Protein AF-A0A7T1T6S4-F1 (afdb_monomer_lite)

pLDDT: mean 73.96, std 21.83, range [38.44, 98.25]

Sequence (175 aa):
MRKTKGTVVALSTVAALLATGGAAAAVAGSDASPVSADSSQTQAQTAKDRHDKAKKRHGKAKKRLAKHAPKADGAKALCKHAPKIDKRIDRVQNRLDGGLRTRGSIDRLEKRIENAKKAGHGVIADFLNDRLDDRRELKVRLKDREEGLKKVRAWCATQDDGKSEKNSSGESSDS

Structure (mmCIF, N/CA/C/O backbone):
data_AF-A0A7T1T6S4-F1
#
_entry.id   AF-A0A7T1T6S4-F1
#
loop_
_atom_site.group_PDB
_atom_site.id
_atom_site.type_symbol
_atom_site.label_atom_id
_atom_site.label_alt_id
_atom_site.label_comp_id
_atom_site.label_asym_id
_atom_site.label_entity_id
_atom_site.label_seq_id
_atom_site.pdbx_PDB_ins_code
_atom_site.Cartn_x
_atom_site.Cartn_y
_atom_site.Cartn_z
_atom_site.occupancy
_atom_site.B_iso_or_equiv
_atom_site.auth_seq_id
_atom_site.auth_comp_id
_atom_site.auth_asym_id
_atom_site.auth_atom_id
_atom_site.pdbx_PDB_model_num
ATOM 1 N N . MET A 1 1 ? 32.110 6.032 27.468 1.00 46.56 1 MET A N 1
ATOM 2 C CA . MET A 1 1 ? 32.088 4.552 27.492 1.00 46.56 1 MET A CA 1
ATOM 3 C C . MET A 1 1 ? 31.235 4.076 28.662 1.00 46.56 1 MET A C 1
ATOM 5 O O . MET A 1 1 ? 31.681 4.164 29.797 1.00 46.56 1 MET A O 1
ATOM 9 N N . ARG A 1 2 ? 29.995 3.634 28.424 1.00 44.62 2 ARG A N 1
ATOM 10 C CA . ARG A 1 2 ? 29.156 2.991 29.449 1.00 44.62 2 ARG A CA 1
ATOM 11 C C . ARG A 1 2 ? 28.520 1.751 28.823 1.00 44.62 2 ARG A C 1
ATOM 13 O O . ARG A 1 2 ? 27.770 1.860 27.862 1.00 44.62 2 ARG A O 1
ATOM 20 N N . LYS A 1 3 ? 28.946 0.588 29.320 1.00 48.69 3 LYS A N 1
ATOM 21 C CA . LYS A 1 3 ? 28.511 -0.761 28.941 1.00 48.69 3 LYS A CA 1
ATOM 22 C C . LYS A 1 3 ? 27.167 -1.047 29.606 1.00 48.69 3 LYS A C 1
ATOM 24 O O . LYS A 1 3 ? 27.096 -1.022 30.831 1.00 48.69 3 LYS A O 1
ATOM 29 N N . THR A 1 4 ? 26.146 -1.381 28.827 1.00 55.41 4 THR A N 1
ATOM 30 C CA . THR A 1 4 ? 24.911 -1.989 29.333 1.00 55.41 4 THR A CA 1
ATOM 31 C C . THR A 1 4 ? 24.861 -3.447 28.885 1.00 55.41 4 THR A C 1
ATOM 33 O O . THR A 1 4 ? 25.032 -3.772 27.713 1.00 55.41 4 THR A O 1
ATOM 36 N N . LYS A 1 5 ? 24.738 -4.334 29.876 1.00 53.84 5 LYS A N 1
ATOM 37 C CA . LYS A 1 5 ? 24.682 -5.791 29.743 1.00 53.84 5 LYS A CA 1
ATOM 38 C C . LYS A 1 5 ? 23.232 -6.180 29.439 1.00 53.84 5 LYS A C 1
ATOM 40 O O . LYS A 1 5 ? 22.345 -5.789 30.190 1.00 53.84 5 LYS A O 1
ATOM 45 N N . GLY A 1 6 ? 23.005 -6.912 28.350 1.00 47.28 6 GLY A N 1
ATOM 46 C CA . GLY A 1 6 ? 21.697 -7.460 27.995 1.00 47.28 6 GLY A CA 1
ATOM 47 C C . GLY A 1 6 ? 21.468 -8.808 28.675 1.00 47.28 6 GLY A C 1
ATOM 48 O O . GLY A 1 6 ? 22.250 -9.737 28.489 1.00 47.28 6 GLY A O 1
ATOM 49 N N . THR A 1 7 ? 20.412 -8.897 29.474 1.00 57.69 7 THR A N 1
ATOM 50 C CA . THR A 1 7 ? 19.898 -10.127 30.084 1.00 57.69 7 THR A CA 1
ATOM 51 C C . THR A 1 7 ? 18.980 -10.844 29.096 1.00 57.69 7 THR A C 1
ATOM 53 O O . THR A 1 7 ? 18.059 -10.250 28.540 1.00 57.69 7 THR A O 1
ATOM 56 N N . VAL A 1 8 ? 19.247 -12.130 28.874 1.00 45.22 8 VAL A N 1
ATOM 57 C CA . VAL A 1 8 ? 18.473 -13.029 28.011 1.00 45.22 8 VAL A CA 1
ATOM 58 C C . VAL A 1 8 ? 17.297 -13.578 28.820 1.00 45.22 8 VAL A C 1
ATOM 60 O O . VAL A 1 8 ? 17.510 -14.168 29.876 1.00 45.22 8 VAL A O 1
ATOM 63 N N . VAL A 1 9 ? 16.066 -13.390 28.341 1.00 53.94 9 VAL A N 1
ATOM 64 C CA . VAL A 1 9 ? 14.869 -14.027 28.913 1.00 53.94 9 VAL A CA 1
ATOM 65 C C . VAL A 1 9 ? 14.557 -15.277 28.095 1.00 53.94 9 VAL A C 1
ATOM 67 O O . VAL A 1 9 ? 14.321 -15.202 26.891 1.00 53.94 9 VAL A O 1
ATOM 70 N N . ALA A 1 10 ? 14.594 -16.428 28.763 1.00 44.22 10 ALA A N 1
ATOM 71 C CA . ALA A 1 10 ? 14.231 -17.725 28.214 1.00 44.22 10 ALA A CA 1
ATOM 72 C C . ALA A 1 10 ? 12.713 -17.804 27.978 1.00 44.22 10 ALA A C 1
ATOM 74 O O . ALA A 1 10 ? 11.931 -17.598 28.905 1.00 44.22 10 ALA A O 1
ATOM 75 N N . LEU A 1 11 ? 12.295 -18.124 26.749 1.00 43.97 11 LEU A N 1
ATOM 76 C CA . LEU A 1 11 ? 10.917 -18.521 26.460 1.00 43.97 11 LEU A CA 1
ATOM 77 C C . LEU A 1 11 ? 10.766 -20.022 26.721 1.00 43.97 11 LEU A C 1
ATOM 79 O O . LEU A 1 11 ? 11.262 -20.852 25.961 1.00 43.97 11 LEU A O 1
ATOM 83 N N . SER A 1 12 ? 10.058 -20.357 27.795 1.00 46.03 12 SER A N 1
ATOM 84 C CA . SER A 1 12 ? 9.573 -21.707 28.061 1.00 46.03 12 SER A CA 1
ATOM 85 C C . SER A 1 12 ? 8.415 -22.044 27.120 1.00 46.03 12 SER A C 1
ATOM 87 O O . SER A 1 12 ? 7.391 -21.365 27.084 1.00 46.03 12 SER A O 1
ATOM 89 N N . THR A 1 13 ? 8.591 -23.118 26.359 1.00 50.78 13 THR A N 1
ATOM 90 C CA . THR A 1 13 ? 7.570 -23.787 25.553 1.00 50.78 13 THR A CA 1
ATOM 91 C C . THR A 1 13 ? 6.540 -24.473 26.448 1.00 50.78 13 THR A C 1
ATOM 93 O O . THR A 1 13 ? 6.909 -25.330 27.250 1.00 50.78 13 THR A O 1
ATOM 96 N N . VAL A 1 14 ? 5.253 -24.172 26.261 1.00 51.25 14 VAL A N 1
ATOM 97 C CA . VAL A 1 14 ? 4.152 -24.983 26.798 1.00 51.25 14 VAL A CA 1
ATOM 98 C C . VAL A 1 14 ? 3.405 -25.607 25.627 1.00 51.25 14 VAL A C 1
ATOM 100 O O . VAL A 1 14 ? 2.691 -24.934 24.886 1.00 51.25 14 VAL A O 1
ATOM 103 N N . ALA A 1 15 ? 3.614 -26.910 25.457 1.00 49.09 15 ALA A N 1
ATOM 104 C CA . ALA A 1 15 ? 2.765 -27.777 24.662 1.00 49.09 15 ALA A CA 1
ATOM 105 C C . ALA A 1 15 ? 1.542 -28.168 25.501 1.00 49.09 15 ALA A C 1
ATOM 107 O O . ALA A 1 15 ? 1.692 -28.628 26.631 1.00 49.09 15 ALA A O 1
ATOM 108 N N . ALA A 1 16 ? 0.344 -28.032 24.938 1.00 50.53 16 ALA A N 1
ATOM 109 C CA . ALA A 1 16 ? -0.858 -28.658 25.473 1.00 50.53 16 ALA A CA 1
ATOM 110 C C . ALA A 1 16 ? -1.683 -29.236 24.316 1.00 50.53 16 ALA A C 1
ATOM 112 O O . ALA A 1 16 ? -2.360 -28.520 23.580 1.00 50.53 16 ALA A O 1
ATOM 113 N N . LEU A 1 17 ? -1.568 -30.557 24.162 1.00 44.62 17 LEU A N 1
ATOM 114 C CA . LEU A 1 17 ? -2.525 -31.416 23.475 1.00 44.62 17 LEU A CA 1
ATOM 115 C C . LEU A 1 17 ? -3.841 -31.400 24.265 1.00 44.62 17 LEU A C 1
ATOM 117 O O . LEU A 1 17 ? -3.838 -31.756 25.441 1.00 44.62 17 LEU A O 1
ATOM 121 N N . LEU A 1 18 ? -4.961 -31.107 23.608 1.00 48.22 18 LEU A N 1
ATOM 122 C CA . LEU A 1 18 ? -6.282 -31.528 24.071 1.00 48.22 18 LEU A CA 1
ATOM 123 C C . LEU A 1 18 ? -7.027 -32.172 22.904 1.00 48.22 18 LEU A C 1
ATOM 125 O O . LEU A 1 18 ? -7.578 -31.509 22.028 1.00 48.22 18 LEU A O 1
ATOM 129 N N . ALA A 1 19 ? -6.987 -33.501 22.913 1.00 49.50 19 ALA A N 1
ATOM 130 C CA . ALA A 1 19 ? -7.955 -34.353 22.259 1.00 49.50 19 ALA A CA 1
ATOM 131 C C . ALA A 1 19 ? -9.150 -34.508 23.206 1.00 49.50 19 ALA A C 1
ATOM 133 O O . ALA A 1 19 ? -9.000 -35.051 24.297 1.00 49.50 19 ALA A O 1
ATOM 134 N N . THR A 1 20 ? -10.333 -34.078 22.782 1.00 49.84 20 THR A N 1
ATOM 135 C CA . THR A 1 20 ? -11.598 -34.521 23.370 1.00 49.84 20 THR A CA 1
ATOM 136 C C . THR A 1 20 ? -12.592 -34.771 22.246 1.00 49.84 20 THR A C 1
ATOM 138 O O . THR A 1 20 ? -13.115 -33.860 21.608 1.00 49.84 20 THR A O 1
ATOM 141 N N . GLY A 1 21 ? -12.804 -36.059 21.979 1.00 43.88 21 GLY A N 1
ATOM 142 C CA . GLY A 1 21 ? -13.970 -36.538 21.258 1.00 43.88 21 GLY A CA 1
ATOM 143 C C . GLY A 1 21 ? -15.229 -36.292 22.087 1.00 43.88 21 GLY A C 1
ATOM 144 O O . GLY A 1 21 ? -15.217 -36.431 23.308 1.00 43.88 21 GLY A O 1
ATOM 145 N N . GLY A 1 22 ? -16.308 -35.917 21.409 1.00 40.62 22 GLY A N 1
ATOM 146 C CA . GLY A 1 22 ? -17.627 -35.713 21.995 1.00 40.62 22 GLY A CA 1
ATOM 147 C C . GLY A 1 22 ? -18.670 -36.398 21.128 1.00 40.62 22 GLY A C 1
ATOM 148 O O . GLY A 1 22 ? -18.894 -36.000 19.988 1.00 40.62 22 GLY A O 1
ATOM 149 N N . ALA A 1 23 ? -19.243 -37.462 21.682 1.00 44.00 23 ALA A N 1
ATOM 150 C CA . ALA A 1 23 ? -20.283 -38.301 21.114 1.00 44.00 23 ALA A CA 1
ATOM 151 C C . ALA A 1 23 ? -21.589 -37.528 20.862 1.00 44.00 23 ALA A C 1
ATOM 153 O O . ALA A 1 23 ? -22.018 -36.738 21.701 1.00 44.00 23 ALA A O 1
ATOM 154 N N . ALA A 1 24 ? -22.258 -37.819 19.745 1.00 42.69 24 ALA A N 1
ATOM 155 C CA . ALA A 1 24 ? -23.659 -37.472 19.536 1.00 42.69 24 ALA A CA 1
ATOM 156 C C . ALA A 1 24 ? -24.480 -38.764 19.459 1.00 42.69 24 ALA A C 1
ATOM 158 O O . ALA A 1 24 ? -24.177 -39.668 18.680 1.00 42.69 24 ALA A O 1
ATOM 159 N N . ALA A 1 25 ? -25.474 -38.831 20.341 1.00 44.69 25 ALA A N 1
ATOM 160 C CA . ALA A 1 25 ? -26.347 -39.959 20.599 1.00 44.69 25 ALA A CA 1
ATOM 161 C C . ALA A 1 25 ? -27.259 -40.289 19.409 1.00 44.69 25 ALA A C 1
ATOM 163 O O . ALA A 1 25 ? -27.829 -39.406 18.769 1.00 44.69 25 ALA A O 1
ATOM 164 N N . ALA A 1 26 ? -27.418 -41.589 19.173 1.00 38.44 26 ALA A N 1
ATOM 165 C CA . ALA A 1 26 ? -28.424 -42.163 18.299 1.00 38.44 26 ALA A CA 1
ATOM 166 C C . ALA A 1 26 ? -29.776 -42.217 19.028 1.00 38.44 26 ALA A C 1
ATOM 168 O O . ALA A 1 26 ? -29.854 -42.709 20.154 1.00 38.44 26 ALA A O 1
ATOM 169 N N . VAL A 1 27 ? -30.838 -41.756 18.367 1.00 52.34 27 VAL A N 1
ATOM 170 C CA . VAL A 1 27 ? -32.221 -42.100 18.716 1.00 52.34 27 VAL A CA 1
ATOM 171 C C . VAL A 1 27 ? -32.700 -43.180 17.754 1.00 52.34 27 VAL A C 1
ATOM 173 O O . VAL A 1 27 ? -32.603 -43.039 16.535 1.00 52.34 27 VAL A O 1
ATOM 176 N N . ALA A 1 28 ? -33.145 -44.287 18.341 1.00 42.31 28 ALA A N 1
ATOM 177 C CA . ALA A 1 28 ? -33.646 -45.468 17.665 1.00 42.31 28 ALA A CA 1
ATOM 178 C C . ALA A 1 28 ? -35.062 -45.227 17.122 1.00 42.31 28 ALA A C 1
ATOM 180 O O . ALA A 1 28 ? -35.943 -44.770 17.847 1.00 42.31 28 ALA A O 1
ATOM 181 N N . GLY A 1 29 ? -35.269 -45.587 15.858 1.00 42.09 29 GLY A N 1
ATOM 182 C CA . GLY A 1 29 ? -36.571 -45.794 15.235 1.00 42.09 29 GLY A CA 1
ATOM 183 C C . GLY A 1 29 ? -36.449 -47.013 14.330 1.00 42.09 29 GLY A C 1
ATOM 184 O O . GLY A 1 29 ? -35.735 -46.968 13.330 1.00 42.09 29 GLY A O 1
ATOM 185 N N . SER A 1 30 ? -37.055 -48.117 14.756 1.00 49.38 30 SER A N 1
ATOM 186 C CA . SER A 1 30 ? -37.026 -49.417 14.091 1.00 49.38 30 SER A CA 1
ATOM 187 C C . SER A 1 30 ? -38.193 -49.526 13.117 1.00 49.38 30 SER A C 1
ATOM 189 O O . SER A 1 30 ? -39.329 -49.564 13.569 1.00 49.38 30 SER A O 1
ATOM 191 N N . ASP A 1 31 ? -37.906 -49.663 11.824 1.00 45.12 31 ASP A N 1
ATOM 192 C CA . ASP A 1 31 ? -38.797 -50.301 10.852 1.00 45.12 31 ASP A CA 1
ATOM 193 C C . ASP A 1 31 ? -37.951 -51.035 9.803 1.00 45.12 31 ASP A C 1
ATOM 195 O O . ASP A 1 31 ? -36.879 -50.587 9.395 1.00 45.12 31 ASP A O 1
ATOM 199 N N . ALA A 1 32 ? -38.394 -52.241 9.467 1.00 46.44 32 ALA A N 1
ATOM 200 C CA . ALA A 1 32 ? -37.588 -53.315 8.910 1.00 46.44 32 ALA A CA 1
ATOM 201 C C . ALA A 1 32 ? -37.563 -53.393 7.371 1.00 46.44 32 ALA A C 1
ATOM 203 O O . ALA A 1 32 ? -38.505 -52.985 6.693 1.00 46.44 32 ALA A O 1
ATOM 204 N N . SER A 1 33 ? -36.561 -54.150 6.891 1.00 50.75 33 SER A N 1
ATOM 205 C CA . SER A 1 33 ? -36.505 -54.936 5.632 1.00 50.75 33 SER A CA 1
ATOM 206 C C . SER A 1 33 ? -35.682 -54.317 4.465 1.00 50.75 33 SER A C 1
ATOM 208 O O . SER A 1 33 ? -35.321 -53.146 4.514 1.00 50.75 33 SER A O 1
ATOM 210 N N . PRO A 1 34 ? -35.207 -55.111 3.476 1.00 56.12 34 PRO A N 1
ATOM 211 C CA . PRO A 1 34 ? -33.820 -55.596 3.459 1.00 56.12 34 PRO A CA 1
ATOM 212 C C . PRO A 1 34 ? -33.104 -55.328 2.120 1.00 56.12 34 PRO A C 1
ATOM 214 O O . PRO A 1 34 ? -33.648 -55.651 1.078 1.00 56.12 34 PRO A O 1
ATOM 217 N N . VAL A 1 35 ? -31.855 -54.853 2.101 1.00 48.91 35 VAL A N 1
ATOM 218 C CA . VAL A 1 35 ? -30.968 -55.003 0.919 1.00 48.91 35 VAL A CA 1
ATOM 219 C C . VAL A 1 35 ? -29.504 -54.764 1.301 1.00 48.91 35 VAL A C 1
ATOM 221 O O . VAL A 1 35 ? -28.940 -53.692 1.102 1.00 48.91 35 VAL A O 1
ATOM 224 N N . SER A 1 36 ? -28.858 -55.800 1.829 1.00 52.88 36 SER A N 1
ATOM 225 C CA . SER A 1 36 ? -27.396 -55.899 1.848 1.00 52.88 36 SER A CA 1
ATOM 226 C C . SER A 1 36 ? -26.961 -56.724 0.641 1.00 52.88 36 SER A C 1
ATOM 228 O O . SER A 1 36 ? -26.964 -57.946 0.723 1.00 52.88 36 SER A O 1
ATOM 230 N N . ALA A 1 37 ? -26.626 -56.065 -0.474 1.00 48.34 37 ALA A N 1
ATOM 231 C CA . ALA A 1 37 ? -25.799 -56.646 -1.548 1.00 48.34 37 ALA A CA 1
ATOM 232 C C . ALA A 1 37 ? -25.284 -55.632 -2.596 1.00 48.34 37 ALA A C 1
ATOM 234 O O . ALA A 1 37 ? -24.374 -55.983 -3.337 1.00 48.34 37 ALA A O 1
ATOM 235 N N . ASP A 1 38 ? -25.789 -54.389 -2.662 1.00 46.00 38 ASP A N 1
ATOM 236 C CA . ASP A 1 38 ? -25.462 -53.471 -3.783 1.00 46.00 38 ASP A CA 1
ATOM 237 C C . ASP A 1 38 ? -24.658 -52.205 -3.389 1.00 46.00 38 ASP A C 1
ATOM 239 O O . ASP A 1 38 ? -24.316 -51.348 -4.205 1.00 46.00 38 ASP A O 1
ATOM 243 N N . SER A 1 39 ? -24.289 -52.049 -2.113 1.00 51.00 39 SER A N 1
ATOM 244 C CA . SER A 1 39 ? -23.568 -50.845 -1.656 1.00 51.00 39 SER A CA 1
ATOM 245 C C . SER A 1 39 ? -22.067 -50.851 -1.978 1.00 51.00 39 SER A C 1
ATOM 247 O O . SER A 1 39 ? -21.456 -49.784 -2.075 1.00 51.00 39 SER A O 1
ATOM 249 N N . SER A 1 40 ? -21.457 -52.020 -2.193 1.00 51.22 40 SER A N 1
ATOM 250 C CA . SER A 1 40 ? -20.014 -52.130 -2.460 1.00 51.22 40 SER A CA 1
ATOM 251 C C . SER A 1 40 ? -19.643 -51.818 -3.915 1.00 51.22 40 SER A C 1
ATOM 253 O O . SER A 1 40 ? -18.575 -51.256 -4.162 1.00 51.22 40 SER A O 1
ATOM 255 N N . GLN A 1 41 ? -20.524 -52.100 -4.884 1.00 50.72 41 GLN A N 1
ATOM 256 C CA . GLN A 1 41 ? -20.290 -51.733 -6.289 1.00 50.72 41 GLN A CA 1
ATOM 257 C C . GLN A 1 41 ? -20.505 -50.230 -6.529 1.00 50.72 41 GLN A C 1
ATOM 259 O O . GLN A 1 41 ? -19.687 -49.590 -7.196 1.00 50.72 41 GLN A O 1
ATOM 264 N N . THR A 1 42 ? -21.511 -49.633 -5.885 1.00 51.66 42 THR A N 1
ATOM 265 C CA . THR A 1 42 ? -21.825 -48.199 -6.010 1.00 51.66 42 THR A CA 1
ATOM 266 C C . THR A 1 42 ? -20.731 -47.294 -5.402 1.00 51.66 42 THR A C 1
ATOM 268 O O . THR A 1 42 ? -20.393 -46.239 -5.951 1.00 51.66 42 THR A O 1
ATOM 271 N N . GLN A 1 43 ? -20.076 -47.712 -4.310 1.00 53.41 43 GLN A N 1
ATOM 272 C CA . GLN A 1 43 ? -18.937 -46.971 -3.737 1.00 53.41 43 GLN A CA 1
ATOM 273 C C . GLN A 1 43 ? -17.656 -47.069 -4.590 1.00 53.41 43 GLN A C 1
ATOM 275 O O . GLN A 1 43 ? -16.928 -46.083 -4.722 1.00 53.41 43 GLN A O 1
ATOM 280 N N . ALA A 1 44 ? -17.395 -48.211 -5.234 1.00 53.69 44 ALA A N 1
ATOM 281 C CA . ALA A 1 44 ? -16.233 -48.377 -6.111 1.00 53.69 44 ALA A CA 1
ATOM 282 C C . ALA A 1 44 ? -16.367 -47.595 -7.435 1.00 53.69 44 ALA A C 1
ATOM 284 O O . ALA A 1 44 ? -15.378 -47.060 -7.949 1.00 53.69 44 ALA A O 1
ATOM 285 N N . GLN A 1 45 ? -17.586 -47.484 -7.972 1.00 55.91 45 GLN A N 1
ATOM 286 C CA . GLN A 1 45 ? -17.872 -46.710 -9.186 1.00 55.91 45 GLN A CA 1
ATOM 287 C C . GLN A 1 45 ? -17.758 -45.195 -8.938 1.00 55.91 45 GLN A C 1
ATOM 289 O O . GLN A 1 45 ? -17.063 -44.500 -9.681 1.00 55.91 45 GLN A O 1
ATOM 294 N N . THR A 1 46 ? -18.292 -44.687 -7.820 1.00 60.41 46 THR A N 1
ATOM 295 C CA . THR A 1 46 ? -18.175 -43.256 -7.469 1.00 60.41 46 THR A CA 1
ATOM 296 C C . THR A 1 46 ? -16.734 -42.808 -7.183 1.00 60.41 46 THR A C 1
ATOM 298 O O . THR A 1 46 ? -16.396 -41.642 -7.409 1.00 60.41 46 THR A O 1
ATOM 301 N N . ALA A 1 47 ? -15.857 -43.710 -6.729 1.00 61.53 47 ALA A N 1
ATOM 302 C CA . ALA A 1 47 ? -14.434 -43.425 -6.540 1.00 61.53 47 ALA A CA 1
ATOM 303 C C . ALA A 1 47 ? -13.677 -43.275 -7.876 1.00 61.53 47 ALA A C 1
ATOM 305 O O . ALA A 1 47 ? -12.885 -42.337 -8.024 1.00 61.53 47 ALA A O 1
ATOM 306 N N . LYS A 1 48 ? -13.959 -44.134 -8.869 1.00 65.06 48 LYS A N 1
ATOM 307 C CA . LYS A 1 48 ? -13.381 -44.026 -10.223 1.00 65.06 48 LYS A CA 1
ATOM 308 C C . LYS A 1 48 ? -13.843 -42.753 -10.938 1.00 65.06 48 LYS A C 1
ATOM 310 O O . LYS A 1 48 ? -13.000 -41.987 -11.404 1.00 65.06 48 LYS A O 1
ATOM 315 N N . ASP A 1 49 ? -15.135 -42.431 -10.880 1.00 68.38 49 ASP A N 1
ATOM 316 C CA . ASP A 1 49 ? -15.676 -41.202 -11.483 1.00 68.38 49 ASP A CA 1
ATOM 317 C C . ASP A 1 49 ? -15.082 -39.920 -10.875 1.00 68.38 49 ASP A C 1
ATOM 319 O O . ASP A 1 49 ? -14.803 -38.937 -11.575 1.00 68.38 49 ASP A O 1
ATOM 323 N N . ARG A 1 50 ? -14.837 -39.910 -9.556 1.00 69.44 50 ARG A N 1
ATOM 324 C CA . ARG A 1 50 ? -14.168 -38.788 -8.873 1.00 69.44 50 ARG A CA 1
ATOM 325 C C . ARG A 1 50 ? -12.712 -38.643 -9.315 1.00 69.44 50 ARG A C 1
ATOM 327 O O . ARG A 1 50 ? -12.264 -37.513 -9.533 1.00 69.44 50 ARG A O 1
ATOM 334 N N . HIS A 1 51 ? -11.997 -39.754 -9.486 1.00 70.94 51 HIS A N 1
ATOM 335 C CA . HIS A 1 51 ? -10.611 -39.759 -9.948 1.00 70.94 51 HIS A CA 1
ATOM 336 C C . HIS A 1 51 ? -10.490 -39.265 -11.401 1.00 70.94 51 HIS A C 1
ATOM 338 O O . HIS A 1 51 ? -9.672 -38.387 -11.695 1.00 70.94 51 HIS A O 1
ATOM 344 N N . ASP A 1 52 ? -11.367 -39.717 -12.298 1.00 70.44 52 ASP A N 1
ATOM 345 C CA . ASP A 1 52 ? -11.359 -39.289 -13.701 1.00 70.44 52 ASP A CA 1
ATOM 346 C C . ASP A 1 52 ? -11.765 -37.817 -13.867 1.00 70.44 52 ASP A C 1
ATOM 348 O O . ASP A 1 52 ? -11.140 -37.059 -14.625 1.00 70.44 52 ASP A O 1
ATOM 352 N N . LYS A 1 53 ? -12.735 -37.340 -13.074 1.00 72.31 53 LYS A N 1
ATOM 353 C CA . LYS A 1 53 ? -13.097 -35.915 -13.025 1.00 72.31 53 LYS A CA 1
ATOM 354 C C . LYS A 1 53 ? -11.951 -35.058 -12.482 1.00 72.31 53 LYS A C 1
ATOM 356 O O . LYS A 1 53 ? -11.704 -33.975 -13.022 1.00 72.31 53 LYS A O 1
ATOM 361 N N . ALA A 1 54 ? -11.224 -35.519 -11.462 1.00 71.81 54 ALA A N 1
ATOM 362 C CA . ALA A 1 54 ? -10.036 -34.832 -10.955 1.00 71.81 54 ALA A CA 1
ATOM 363 C C . ALA A 1 54 ? -8.940 -34.757 -12.031 1.00 71.81 54 ALA A C 1
ATOM 365 O O . ALA A 1 54 ? -8.455 -33.662 -12.331 1.00 71.81 54 ALA A O 1
ATOM 366 N N . LYS A 1 55 ? -8.632 -35.869 -12.712 1.00 75.19 55 LYS A N 1
ATOM 367 C CA . LYS A 1 55 ? -7.636 -35.924 -13.797 1.00 75.19 55 LYS A CA 1
ATOM 368 C C . LYS A 1 55 ? -7.982 -34.965 -14.944 1.00 75.19 55 LYS A C 1
ATOM 370 O O . LYS A 1 55 ? -7.116 -34.223 -15.416 1.00 75.19 55 LYS A O 1
ATOM 375 N N . LYS A 1 56 ? -9.264 -34.866 -15.322 1.00 75.31 56 LYS A N 1
ATOM 376 C CA . LYS A 1 56 ? -9.751 -33.901 -16.329 1.00 75.31 56 LYS A CA 1
ATOM 377 C C . LYS A 1 56 ? -9.614 -32.444 -15.867 1.00 75.31 56 LYS A C 1
ATOM 379 O O . LYS A 1 56 ? -9.245 -31.578 -16.666 1.00 75.31 56 LYS A O 1
ATOM 384 N N . ARG A 1 57 ? -9.863 -32.148 -14.584 1.00 74.69 57 ARG A N 1
ATOM 385 C CA . ARG A 1 57 ? -9.666 -30.802 -14.005 1.00 74.69 57 ARG A CA 1
ATOM 386 C C . ARG A 1 57 ? -8.187 -30.417 -13.955 1.00 74.69 57 ARG A C 1
ATOM 388 O O . ARG A 1 57 ? -7.867 -29.289 -14.330 1.00 74.69 57 ARG A O 1
ATOM 395 N N . HIS A 1 58 ? -7.299 -31.342 -13.595 1.00 70.31 58 HIS A N 1
ATOM 396 C CA . HIS A 1 58 ? -5.850 -31.123 -13.615 1.00 70.31 58 HIS A CA 1
ATOM 397 C C . HIS A 1 58 ? -5.318 -30.926 -15.040 1.00 70.31 58 HIS A C 1
ATOM 399 O O . HIS A 1 58 ? -4.577 -29.975 -15.281 1.00 70.31 58 HIS A O 1
ATOM 405 N N . GLY A 1 59 ? -5.767 -31.725 -16.014 1.00 71.62 59 GLY A N 1
ATOM 406 C CA . GLY A 1 59 ? -5.421 -31.535 -17.428 1.00 71.62 59 GLY A CA 1
ATOM 407 C C . GLY A 1 59 ? -5.897 -30.184 -17.980 1.00 71.62 59 GLY A C 1
ATOM 408 O O . GLY A 1 59 ? -5.139 -29.470 -18.640 1.00 71.62 59 GLY A O 1
ATOM 409 N N . LYS A 1 60 ? -7.125 -29.766 -17.637 1.00 75.19 60 LYS A N 1
ATOM 410 C CA . LYS A 1 60 ? -7.659 -28.444 -18.007 1.00 75.19 60 LYS A CA 1
ATOM 411 C C . LYS A 1 60 ? -6.888 -27.307 -17.332 1.00 75.19 60 LYS A C 1
ATOM 413 O O . LYS A 1 60 ? -6.611 -26.304 -17.986 1.00 75.19 60 LYS A O 1
ATOM 418 N N . ALA A 1 61 ? -6.521 -27.445 -16.059 1.00 69.75 61 ALA A N 1
ATOM 419 C CA . ALA A 1 61 ? -5.715 -26.458 -15.342 1.00 69.75 61 ALA A CA 1
ATOM 420 C C . ALA A 1 61 ? -4.312 -26.325 -15.953 1.00 69.75 61 ALA A C 1
ATOM 422 O O . ALA A 1 61 ? -3.891 -25.211 -16.259 1.00 69.75 61 ALA A O 1
ATOM 423 N N . LYS A 1 62 ? -3.641 -27.447 -16.246 1.00 71.50 62 LYS A N 1
ATOM 424 C CA . LYS A 1 62 ? -2.323 -27.475 -16.899 1.00 71.50 62 LYS A CA 1
ATOM 425 C C . LYS A 1 62 ? -2.364 -26.833 -18.292 1.00 71.50 62 LYS A C 1
ATOM 427 O O . LYS A 1 62 ? -1.501 -26.025 -18.620 1.00 71.50 62 LYS A O 1
ATOM 432 N N . LYS A 1 63 ? -3.424 -27.082 -19.074 1.00 72.38 63 LYS A N 1
ATOM 433 C CA . LYS A 1 63 ? -3.649 -26.431 -20.381 1.00 72.38 63 LYS A CA 1
ATOM 434 C C . LYS A 1 63 ? -3.893 -24.919 -20.264 1.00 72.38 63 LYS A C 1
ATOM 436 O O . LYS A 1 63 ? -3.440 -24.161 -21.117 1.00 72.38 63 LYS A O 1
ATOM 441 N N . ARG A 1 64 ? -4.586 -24.456 -19.215 1.00 69.56 64 ARG A N 1
ATOM 442 C CA . ARG A 1 64 ? -4.765 -23.015 -18.944 1.00 69.56 64 ARG A CA 1
ATOM 443 C C . ARG A 1 64 ? -3.451 -22.352 -18.531 1.00 69.56 64 ARG A C 1
ATOM 445 O O . ARG A 1 64 ? -3.156 -21.278 -19.037 1.00 69.56 64 ARG A O 1
ATOM 452 N N . LEU A 1 65 ? -2.653 -23.004 -17.686 1.00 64.88 65 LEU A N 1
ATOM 453 C CA . LEU A 1 65 ? -1.324 -22.531 -17.284 1.00 64.88 65 LEU A CA 1
ATOM 454 C C . LEU A 1 65 ? -0.380 -22.400 -18.488 1.00 64.88 65 LEU A C 1
ATOM 456 O O . LEU A 1 65 ? 0.206 -21.342 -18.678 1.00 64.88 65 LEU A O 1
ATOM 460 N N . ALA A 1 66 ? -0.322 -23.406 -19.366 1.00 67.19 66 ALA A N 1
ATOM 461 C CA . ALA A 1 66 ? 0.496 -23.352 -20.582 1.00 67.19 66 ALA A CA 1
ATOM 462 C C . ALA A 1 66 ? 0.047 -22.252 -21.567 1.00 67.1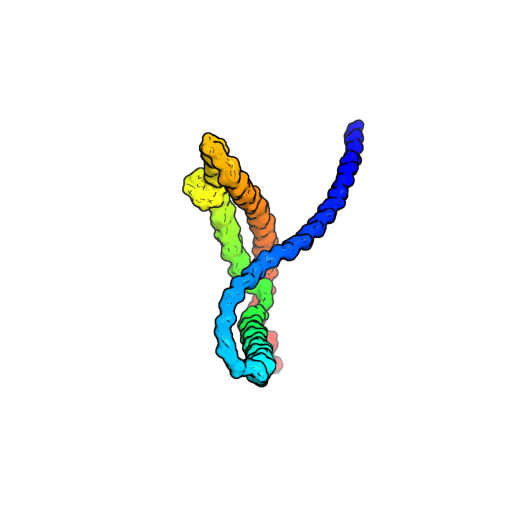9 66 ALA A C 1
ATOM 464 O O . ALA A 1 66 ? 0.875 -21.629 -22.224 1.00 67.19 66 ALA A O 1
ATOM 465 N N . LYS A 1 67 ? -1.259 -21.949 -21.640 1.00 67.75 67 LYS A N 1
ATOM 466 C CA . LYS A 1 67 ? -1.790 -20.853 -22.475 1.00 67.75 67 LYS A CA 1
ATOM 467 C C . LYS A 1 67 ? -1.410 -19.456 -21.952 1.00 67.75 67 LYS A C 1
ATOM 469 O O . LYS A 1 67 ? -1.387 -18.511 -22.739 1.00 67.75 67 LYS A O 1
ATOM 474 N N . HIS A 1 68 ? -1.127 -19.329 -20.654 1.00 66.12 68 HIS A N 1
ATOM 475 C CA . HIS A 1 68 ? -0.751 -18.076 -19.989 1.00 66.12 68 HIS A CA 1
ATOM 476 C C . HIS A 1 68 ? 0.734 -18.002 -19.613 1.00 66.12 68 HIS A C 1
ATOM 478 O O . HIS A 1 68 ? 1.128 -17.065 -18.919 1.00 66.12 68 HIS A O 1
ATOM 484 N N . ALA A 1 69 ? 1.553 -18.955 -20.062 1.00 64.81 69 ALA A N 1
ATOM 485 C CA . ALA A 1 69 ? 2.995 -18.855 -19.908 1.00 64.81 69 ALA A CA 1
ATOM 486 C C . A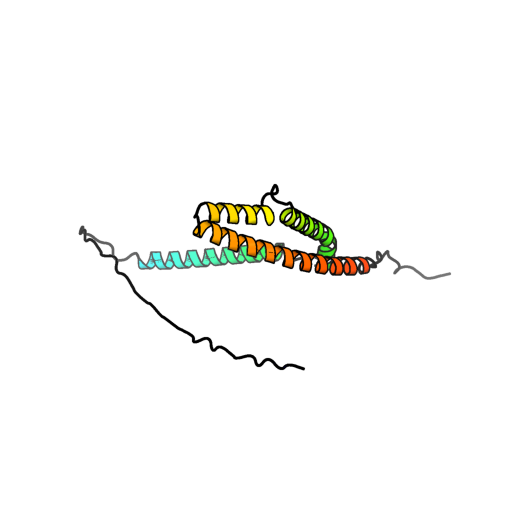LA A 1 69 ? 3.491 -17.555 -20.579 1.00 64.81 69 ALA A C 1
ATOM 488 O O . ALA A 1 69 ? 2.997 -17.206 -21.660 1.00 64.81 69 ALA A O 1
ATOM 489 N N . PRO A 1 70 ? 4.406 -16.803 -19.942 1.00 64.62 70 PRO A N 1
ATOM 490 C CA . PRO A 1 70 ? 4.928 -15.567 -20.508 1.00 64.62 70 PRO A CA 1
ATOM 491 C C . PRO A 1 70 ? 5.611 -15.874 -21.844 1.00 64.62 70 PRO A C 1
ATOM 493 O O . PRO A 1 70 ? 6.540 -16.670 -21.908 1.00 64.62 70 PRO A O 1
ATOM 496 N N . LYS A 1 71 ? 5.101 -15.275 -22.924 1.00 65.00 71 LYS A N 1
ATOM 497 C CA . LYS A 1 71 ? 5.558 -15.525 -24.303 1.00 65.00 71 LYS A CA 1
ATOM 498 C C . LYS A 1 71 ? 6.727 -14.632 -24.742 1.00 65.00 71 LYS A C 1
ATOM 500 O O . LYS A 1 71 ? 7.131 -14.707 -25.893 1.00 65.00 71 LYS A O 1
ATOM 505 N N . ALA A 1 72 ? 7.205 -13.749 -23.869 1.00 60.66 72 ALA A N 1
ATOM 506 C CA . ALA A 1 72 ? 8.229 -12.749 -24.159 1.00 60.66 72 ALA A CA 1
ATOM 507 C C . ALA A 1 72 ? 9.076 -12.477 -22.910 1.00 60.66 72 ALA A C 1
ATOM 509 O O . ALA A 1 72 ? 8.626 -12.776 -21.798 1.00 60.66 72 ALA A O 1
ATOM 510 N N . ASP A 1 73 ? 10.247 -11.862 -23.104 1.00 71.50 73 ASP A N 1
ATOM 511 C CA . ASP A 1 73 ? 11.151 -11.452 -22.029 1.00 71.50 73 ASP A CA 1
ATOM 512 C C . ASP A 1 73 ? 10.382 -10.666 -20.971 1.00 71.50 73 ASP A C 1
ATOM 514 O O . ASP A 1 73 ? 9.870 -9.565 -21.215 1.00 71.50 73 ASP A O 1
ATOM 518 N N . GLY A 1 74 ? 10.272 -11.251 -19.775 1.00 79.06 74 GLY A N 1
ATOM 519 C CA . GLY A 1 74 ? 9.511 -10.672 -18.667 1.00 79.06 74 GLY A CA 1
ATOM 520 C C . GLY A 1 74 ? 9.946 -9.240 -18.343 1.00 79.06 74 GLY A C 1
ATOM 521 O O . GLY A 1 74 ? 9.125 -8.436 -17.905 1.00 79.06 74 GLY A O 1
ATOM 522 N N . ALA A 1 75 ? 11.198 -8.896 -18.656 1.00 83.81 75 ALA A N 1
ATOM 523 C CA . ALA A 1 75 ? 11.767 -7.561 -18.548 1.00 83.81 75 ALA A CA 1
ATOM 524 C C . ALA A 1 75 ? 11.062 -6.508 -19.423 1.00 83.81 75 ALA A C 1
ATOM 526 O O . ALA A 1 75 ? 10.687 -5.452 -18.920 1.00 83.81 75 ALA A O 1
ATOM 527 N N . LYS A 1 76 ? 10.790 -6.790 -20.705 1.00 83.94 76 LYS A N 1
ATOM 528 C CA . LYS A 1 76 ? 10.117 -5.833 -21.606 1.00 83.94 76 LYS A CA 1
ATOM 529 C C . LYS A 1 76 ? 8.684 -5.550 -21.153 1.00 83.94 76 LYS A C 1
ATOM 531 O O . LYS A 1 76 ? 8.215 -4.409 -21.177 1.00 83.94 76 LYS A O 1
ATOM 536 N N . ALA A 1 77 ? 7.989 -6.588 -20.686 1.00 87.12 77 ALA A N 1
ATOM 537 C CA . ALA A 1 77 ? 6.668 -6.440 -20.082 1.00 87.12 77 ALA A CA 1
ATOM 538 C C . ALA A 1 77 ? 6.732 -5.623 -18.780 1.00 87.12 77 ALA A C 1
ATOM 540 O O . ALA A 1 77 ? 5.883 -4.757 -18.557 1.00 87.12 77 ALA A O 1
ATOM 541 N N . LEU A 1 78 ? 7.751 -5.855 -17.948 1.00 86.75 78 LEU A N 1
ATOM 542 C CA . LEU A 1 78 ? 7.986 -5.098 -16.721 1.00 86.75 78 LEU A CA 1
ATOM 543 C C . LEU A 1 78 ? 8.203 -3.608 -17.019 1.00 86.75 78 LEU A C 1
ATOM 545 O O . LEU A 1 78 ? 7.516 -2.783 -16.423 1.00 86.75 78 LEU A O 1
ATOM 549 N N . CYS A 1 79 ? 9.061 -3.262 -17.983 1.00 90.06 79 CYS A N 1
ATOM 550 C CA . CYS A 1 79 ? 9.331 -1.874 -18.369 1.00 90.06 79 CYS A CA 1
ATOM 551 C C . CYS A 1 79 ? 8.080 -1.156 -18.878 1.00 90.06 79 CYS A C 1
ATOM 553 O O . CYS A 1 79 ? 7.767 -0.051 -18.435 1.00 90.06 79 CYS A O 1
ATOM 555 N N . LYS A 1 80 ? 7.269 -1.831 -19.703 1.00 89.62 80 LYS A N 1
ATOM 556 C CA . LYS A 1 80 ? 5.970 -1.305 -20.150 1.00 89.62 80 LYS A CA 1
ATOM 557 C C . LYS A 1 80 ? 4.997 -1.059 -18.989 1.00 89.62 80 LYS A C 1
ATOM 559 O O . LYS A 1 80 ? 4.155 -0.161 -19.052 1.00 89.62 80 LYS A O 1
ATOM 564 N N . HIS A 1 81 ? 5.060 -1.873 -17.936 1.00 91.19 81 HIS A N 1
ATOM 565 C CA . HIS A 1 81 ? 4.136 -1.801 -16.805 1.00 91.19 81 HIS A CA 1
ATOM 566 C C . HIS A 1 81 ? 4.619 -0.931 -15.643 1.00 91.19 81 HIS A C 1
ATOM 568 O O . HIS A 1 81 ? 3.768 -0.421 -14.910 1.00 91.19 81 HIS A O 1
ATOM 574 N N . ALA A 1 82 ? 5.924 -0.703 -15.497 1.00 90.88 82 ALA A N 1
ATOM 575 C CA . ALA A 1 82 ? 6.529 0.093 -14.432 1.00 90.88 82 ALA A CA 1
ATOM 576 C C . ALA A 1 82 ? 5.811 1.436 -14.169 1.00 90.88 82 ALA A C 1
ATOM 578 O O . ALA A 1 82 ? 5.369 1.637 -13.034 1.00 90.88 82 ALA A O 1
ATOM 579 N N . PRO A 1 83 ? 5.544 2.307 -15.169 1.00 91.38 83 PRO A N 1
ATOM 580 C CA . PRO A 1 83 ? 4.857 3.581 -14.918 1.00 91.38 83 PRO A CA 1
ATOM 581 C C . PRO A 1 83 ? 3.408 3.410 -14.436 1.00 91.38 83 PRO A C 1
ATOM 583 O O . PRO A 1 83 ? 2.861 4.264 -13.739 1.00 91.38 83 PRO A O 1
ATOM 586 N N . LYS A 1 84 ? 2.746 2.300 -14.783 1.00 94.56 84 LYS A N 1
ATOM 587 C CA . LYS A 1 84 ? 1.383 2.002 -14.317 1.00 94.56 84 LYS A CA 1
ATOM 588 C C . LYS A 1 84 ? 1.373 1.505 -12.873 1.00 94.56 84 LYS A C 1
ATOM 590 O O . LYS A 1 84 ? 0.381 1.721 -12.173 1.00 94.56 84 LYS A O 1
ATOM 595 N N . ILE A 1 85 ? 2.426 0.807 -12.449 1.00 93.94 85 ILE A N 1
ATOM 596 C CA . ILE A 1 85 ? 2.588 0.362 -11.062 1.00 93.94 85 ILE A CA 1
ATOM 597 C C . ILE A 1 8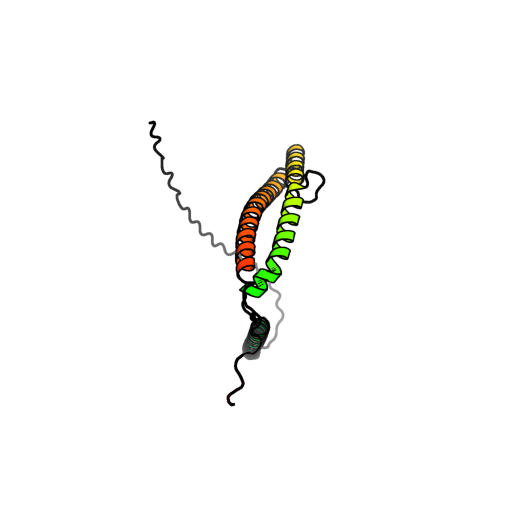5 ? 2.902 1.574 -10.180 1.00 93.94 85 ILE A C 1
ATOM 599 O O . ILE A 1 85 ? 2.251 1.722 -9.152 1.00 93.94 85 ILE A O 1
ATOM 603 N N . ASP A 1 86 ? 3.776 2.473 -10.631 1.00 92.56 86 ASP A N 1
ATOM 604 C CA . ASP A 1 86 ? 4.123 3.724 -9.940 1.00 92.56 86 ASP A CA 1
ATOM 605 C C . ASP A 1 86 ? 2.867 4.551 -9.616 1.00 92.56 86 ASP A C 1
ATOM 607 O O . ASP A 1 86 ? 2.477 4.683 -8.460 1.00 92.56 86 ASP A O 1
ATOM 611 N N . LYS A 1 87 ? 2.061 4.874 -10.639 1.00 95.69 87 LYS A N 1
ATOM 612 C CA . LYS A 1 87 ? 0.762 5.561 -10.474 1.00 95.69 87 LYS A CA 1
ATOM 613 C C . LYS A 1 87 ? -0.236 4.830 -9.566 1.00 95.69 87 LYS A C 1
ATOM 615 O O . LYS A 1 87 ? -1.237 5.404 -9.127 1.00 95.69 87 LYS A O 1
ATOM 620 N N . ARG A 1 88 ? -0.097 3.514 -9.373 1.00 96.56 88 ARG A N 1
ATOM 621 C CA . ARG A 1 88 ? -0.932 2.767 -8.417 1.00 96.56 88 ARG A CA 1
ATOM 622 C C . ARG A 1 88 ? -0.415 2.946 -6.999 1.00 96.56 88 ARG A C 1
ATOM 624 O O . ARG A 1 88 ? -1.253 3.100 -6.118 1.00 96.56 88 ARG A O 1
ATOM 631 N N . ILE A 1 89 ? 0.899 2.930 -6.800 1.00 96.31 89 ILE A N 1
ATOM 632 C CA . ILE A 1 89 ? 1.528 3.172 -5.501 1.00 96.31 89 ILE A CA 1
ATOM 633 C C . ILE A 1 89 ? 1.187 4.583 -5.022 1.00 96.31 89 ILE A C 1
ATOM 635 O O . ILE A 1 89 ? 0.586 4.696 -3.954 1.00 96.31 89 ILE A O 1
ATOM 639 N N . ASP A 1 90 ? 1.386 5.604 -5.859 1.00 95.56 90 ASP A N 1
ATOM 640 C CA . ASP A 1 90 ? 1.096 7.004 -5.512 1.00 95.56 90 ASP A CA 1
ATOM 641 C C . ASP A 1 90 ? -0.357 7.188 -5.068 1.00 95.56 90 ASP A C 1
ATOM 643 O O . ASP A 1 90 ? -0.658 7.785 -4.039 1.00 95.56 90 ASP A O 1
ATOM 647 N N . ARG A 1 91 ? -1.308 6.606 -5.810 1.00 96.38 91 ARG A N 1
ATOM 648 C CA . ARG A 1 91 ? -2.735 6.690 -5.459 1.00 96.38 91 ARG A CA 1
ATOM 649 C C . ARG A 1 91 ? -3.060 6.026 -4.128 1.00 96.38 91 ARG A C 1
ATOM 651 O O . ARG A 1 91 ? -3.999 6.455 -3.458 1.00 96.38 91 ARG A O 1
ATOM 658 N N . VAL A 1 92 ? -2.358 4.952 -3.772 1.00 96.19 92 VAL A N 1
ATOM 659 C CA . VAL A 1 92 ? -2.572 4.284 -2.486 1.00 96.19 92 VAL A CA 1
ATOM 660 C C . VAL A 1 92 ? -1.930 5.095 -1.366 1.00 96.19 92 VAL A C 1
ATOM 662 O O . VAL A 1 92 ? -2.604 5.318 -0.365 1.00 96.19 92 VAL A O 1
ATOM 665 N N . GLN A 1 93 ? -0.706 5.595 -1.548 1.00 95.81 93 GLN A N 1
ATOM 666 C CA . GLN A 1 93 ? -0.051 6.492 -0.590 1.00 95.81 93 GLN A CA 1
ATOM 667 C C . GLN A 1 93 ? -0.909 7.742 -0.333 1.00 95.81 93 GLN A C 1
ATOM 669 O O . GLN A 1 93 ? -1.302 7.984 0.805 1.00 95.81 93 GLN A O 1
ATOM 674 N N . ASN A 1 94 ? -1.355 8.432 -1.387 1.00 95.75 94 ASN A N 1
ATOM 675 C CA . ASN A 1 94 ? -2.230 9.607 -1.285 1.00 95.75 94 ASN A CA 1
ATOM 676 C C . ASN A 1 94 ? -3.554 9.307 -0.570 1.00 95.75 94 ASN A C 1
ATOM 678 O O . ASN A 1 94 ? -4.109 10.164 0.110 1.00 95.75 94 ASN A O 1
ATOM 682 N N . ARG A 1 95 ? -4.093 8.088 -0.705 1.00 96.44 95 ARG A N 1
ATOM 683 C CA . ARG A 1 95 ? -5.298 7.686 0.033 1.00 96.44 95 ARG A CA 1
ATOM 684 C C . ARG A 1 95 ? -5.010 7.465 1.514 1.00 96.44 95 ARG A C 1
ATOM 686 O O . ARG A 1 95 ? -5.840 7.845 2.339 1.00 96.44 95 ARG A O 1
ATOM 693 N N . LEU A 1 96 ? -3.889 6.821 1.838 1.00 96.69 96 LEU A N 1
ATOM 694 C CA . LEU A 1 96 ? -3.468 6.611 3.224 1.00 96.69 96 LEU A CA 1
ATOM 695 C C . LEU A 1 96 ? -3.231 7.954 3.929 1.00 96.69 96 LEU A C 1
ATOM 697 O O . LEU A 1 96 ? -3.633 8.092 5.084 1.00 96.69 96 LEU A O 1
ATOM 701 N N . ASP A 1 97 ? -2.721 8.940 3.190 1.00 96.06 97 ASP A N 1
ATOM 702 C CA . ASP A 1 97 ? -2.376 10.282 3.677 1.00 96.06 97 ASP A CA 1
ATOM 703 C C . ASP A 1 97 ? -3.496 11.319 3.483 1.00 96.06 97 ASP A C 1
ATOM 705 O O . ASP A 1 97 ? -3.346 12.485 3.828 1.00 96.06 97 ASP A O 1
ATOM 709 N N . GLY A 1 98 ? -4.660 10.912 2.968 1.00 94.06 98 GLY A N 1
ATOM 710 C CA . GLY A 1 98 ? -5.753 11.823 2.607 1.00 94.06 98 GLY A CA 1
ATOM 711 C C . GLY A 1 98 ? -6.509 12.467 3.782 1.00 94.06 98 GLY A C 1
ATOM 712 O O . GLY A 1 98 ? -7.601 13.003 3.574 1.00 94.06 98 GLY A O 1
ATOM 713 N N . GLY A 1 99 ? -6.002 12.373 5.012 1.00 95.12 99 GLY A N 1
ATOM 714 C CA . GLY A 1 99 ? -6.577 13.013 6.197 1.00 95.12 99 GLY A CA 1
ATOM 715 C C . GLY A 1 99 ? -7.948 12.486 6.637 1.00 95.12 99 GLY A C 1
ATOM 716 O O . GLY A 1 99 ? -8.482 11.511 6.104 1.00 95.12 99 GLY A O 1
ATOM 717 N N . LEU A 1 100 ? -8.577 13.155 7.607 1.00 95.69 100 LEU A N 1
ATOM 718 C CA . LEU A 1 100 ? -9.820 12.708 8.267 1.00 95.69 100 LEU A CA 1
ATOM 719 C C . LEU A 1 100 ? -11.027 12.496 7.333 1.00 95.69 100 LEU A C 1
ATOM 721 O O . LEU A 1 100 ? -11.907 11.681 7.624 1.00 95.69 100 LEU A O 1
ATOM 725 N N . ARG A 1 101 ? -11.092 13.218 6.208 1.00 93.12 101 ARG A N 1
ATOM 726 C CA . ARG A 1 101 ? -12.221 13.145 5.260 1.00 93.12 101 ARG A CA 1
ATOM 727 C C . ARG A 1 101 ? -12.095 11.984 4.274 1.00 93.12 101 ARG A C 1
ATOM 729 O O . ARG A 1 101 ? -13.093 11.571 3.682 1.00 93.12 101 ARG A O 1
ATOM 736 N N . THR A 1 102 ? -10.900 11.420 4.121 1.00 95.12 102 THR A N 1
ATOM 737 C CA . THR A 1 102 ? -10.648 10.367 3.139 1.00 95.12 102 THR A CA 1
ATOM 738 C C . THR A 1 102 ? -10.975 8.993 3.703 1.00 95.12 102 THR A C 1
ATOM 740 O O . THR A 1 102 ? -10.537 8.584 4.780 1.00 95.12 102 THR A O 1
ATOM 743 N N . ARG A 1 103 ? -11.772 8.222 2.959 1.00 92.19 103 ARG A N 1
ATOM 744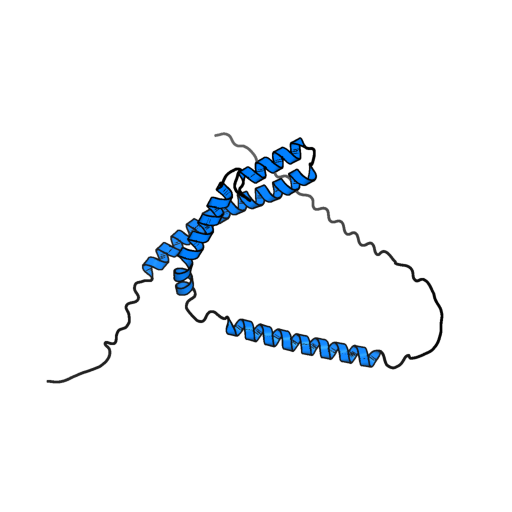 C CA . ARG A 1 103 ? -12.096 6.847 3.350 1.00 92.19 103 ARG A CA 1
ATOM 745 C C . ARG A 1 103 ? -10.842 5.987 3.283 1.00 92.19 103 ARG A C 1
ATOM 747 O O . ARG A 1 103 ? -10.294 5.734 2.214 1.00 92.19 103 ARG A O 1
ATOM 754 N N . GLY A 1 104 ? -10.458 5.467 4.443 1.00 89.81 104 GLY A N 1
ATOM 755 C CA . GLY A 1 104 ? -9.283 4.622 4.557 1.00 89.81 104 GLY A CA 1
ATOM 756 C C . GLY A 1 104 ? -7.976 5.403 4.522 1.00 89.81 104 GLY A C 1
ATOM 757 O O . GLY A 1 104 ? -6.985 4.840 4.075 1.00 89.81 104 GLY A O 1
ATOM 758 N N . SER A 1 105 ? -7.967 6.648 4.981 1.00 97.19 105 SER A N 1
ATOM 759 C CA . SER A 1 105 ? -6.750 7.252 5.511 1.00 97.19 105 SER A CA 1
ATOM 760 C C . SER A 1 105 ? -6.415 6.681 6.891 1.00 97.19 105 SER A C 1
ATOM 762 O O . SER A 1 105 ? -7.256 6.033 7.532 1.00 97.19 105 SER A O 1
ATOM 764 N N . ILE A 1 106 ? -5.180 6.918 7.322 1.00 97.44 106 ILE A N 1
ATOM 765 C CA . ILE A 1 106 ? -4.688 6.593 8.664 1.00 97.44 106 ILE A CA 1
ATOM 766 C C . ILE A 1 106 ? -5.406 7.475 9.693 1.00 97.44 106 ILE A C 1
ATOM 768 O O . ILE A 1 106 ? -6.087 6.943 10.566 1.00 97.44 106 ILE A O 1
ATOM 772 N N . ASP A 1 107 ? -5.416 8.792 9.491 1.00 97.75 107 ASP A N 1
ATOM 773 C CA . ASP A 1 107 ? -6.021 9.763 10.413 1.00 97.75 107 ASP A CA 1
ATOM 774 C C . ASP A 1 107 ? -7.501 9.472 10.691 1.00 97.75 107 ASP A C 1
ATOM 776 O O . ASP A 1 107 ? -7.979 9.523 11.825 1.0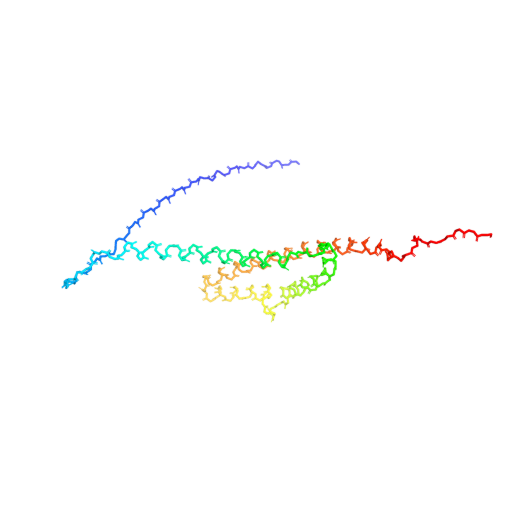0 97.75 107 ASP A O 1
ATOM 780 N N . ARG A 1 108 ? -8.277 9.127 9.651 1.00 97.38 108 ARG A N 1
ATOM 781 C CA . ARG A 1 108 ? -9.697 8.790 9.836 1.00 97.38 108 ARG A CA 1
ATOM 782 C C . ARG A 1 108 ? -9.861 7.527 10.675 1.00 97.38 108 ARG A C 1
ATOM 784 O O . ARG A 1 108 ? -10.869 7.383 11.367 1.00 97.38 108 ARG A O 1
ATOM 791 N N . LEU A 1 109 ? -8.939 6.574 10.561 1.00 97.44 109 LEU A N 1
ATOM 792 C CA . LEU A 1 109 ? -8.984 5.346 11.341 1.00 97.44 109 LEU A CA 1
ATOM 793 C C . LEU A 1 109 ? -8.602 5.608 12.801 1.00 97.44 109 LEU A C 1
ATOM 795 O O . LEU A 1 109 ? -9.332 5.156 13.678 1.00 97.44 109 LEU A O 1
ATOM 799 N N . GLU A 1 110 ? -7.574 6.422 13.044 1.00 97.38 110 GLU A N 1
ATOM 800 C CA . GLU A 1 110 ? -7.197 6.909 14.379 1.00 97.38 110 GLU A CA 1
ATOM 801 C C . GLU A 1 110 ? -8.378 7.598 15.064 1.00 97.38 110 GLU A C 1
ATOM 803 O O . GLU A 1 110 ? -8.757 7.234 16.178 1.00 97.38 110 GLU A O 1
ATOM 808 N N . LYS A 1 111 ? -9.083 8.483 14.349 1.00 97.75 111 LYS A N 1
ATOM 809 C CA . LYS A 1 111 ? -10.261 9.145 14.916 1.00 97.75 111 LYS A CA 1
ATOM 810 C C . LYS A 1 111 ? -11.388 8.176 15.278 1.00 97.75 111 LYS A C 1
ATOM 812 O O . LYS A 1 111 ? -12.105 8.378 16.257 1.00 97.75 111 LYS A O 1
ATOM 817 N N . ARG A 1 112 ? -11.570 7.108 14.497 1.00 97.19 112 ARG A N 1
ATOM 818 C CA . ARG A 1 112 ? -12.570 6.070 14.795 1.00 97.19 112 ARG A CA 1
ATOM 819 C C . ARG A 1 112 ? -12.184 5.242 16.017 1.00 97.19 112 ARG A C 1
ATOM 821 O O . ARG A 1 112 ? -13.081 4.876 16.768 1.00 97.19 112 ARG A O 1
ATOM 828 N N . ILE A 1 113 ? -10.894 4.983 16.218 1.00 97.69 113 ILE A N 1
ATOM 829 C CA . ILE A 1 113 ? -10.379 4.320 17.422 1.00 97.69 113 ILE A CA 1
ATOM 830 C C . ILE A 1 113 ? -10.651 5.193 18.646 1.00 97.69 113 ILE A C 1
ATOM 832 O O . ILE A 1 113 ? -11.209 4.705 19.623 1.00 97.69 113 ILE A O 1
ATOM 836 N N . GLU A 1 114 ? -10.330 6.488 18.584 1.00 97.88 114 GLU A N 1
ATOM 837 C CA . GLU A 1 114 ? -10.629 7.424 19.675 1.00 97.88 114 GLU A CA 1
ATOM 838 C C . GLU A 1 114 ? -12.116 7.431 20.029 1.00 97.88 114 GLU A C 1
ATOM 840 O O . GLU A 1 114 ? -12.477 7.350 21.200 1.00 97.88 114 GLU A O 1
ATOM 845 N N . ASN A 1 115 ? -12.985 7.503 19.019 1.00 97.75 115 ASN A N 1
ATOM 846 C CA . ASN A 1 115 ? -14.428 7.512 19.233 1.00 97.75 115 ASN A CA 1
ATOM 847 C C . ASN A 1 115 ? -14.920 6.187 19.841 1.00 97.75 115 ASN A C 1
ATOM 849 O O . ASN A 1 115 ? -15.754 6.214 20.740 1.00 97.75 115 ASN A O 1
ATOM 853 N N . ALA A 1 116 ? -14.387 5.042 19.401 1.00 97.75 116 ALA A N 1
ATOM 854 C CA . ALA A 1 116 ? -14.724 3.735 19.968 1.00 97.75 116 ALA A CA 1
ATOM 855 C C . ALA A 1 116 ? -14.273 3.612 21.432 1.00 97.75 116 ALA A C 1
ATOM 857 O O . ALA A 1 116 ? -15.048 3.154 22.269 1.00 97.75 116 ALA A O 1
ATOM 858 N N . LYS A 1 117 ? -13.064 4.092 21.759 1.00 97.81 117 LYS A N 1
ATOM 859 C CA . LYS A 1 117 ? -12.553 4.143 23.139 1.00 97.81 117 LYS A CA 1
ATOM 860 C C . LYS A 1 117 ? -13.424 5.030 24.027 1.00 97.81 117 LYS A C 1
ATOM 862 O O . LYS A 1 117 ? -13.800 4.612 25.115 1.00 97.81 117 LYS A O 1
ATOM 867 N N . LYS A 1 118 ? -13.806 6.217 23.544 1.00 97.94 118 LYS A N 1
ATOM 868 C CA . LYS A 1 118 ? -14.704 7.140 24.264 1.00 97.94 118 LYS A CA 1
ATOM 869 C C . LYS A 1 118 ? -16.097 6.558 24.498 1.00 97.94 118 LYS A C 1
ATOM 871 O O . LYS A 1 118 ? -16.702 6.847 25.520 1.00 97.94 118 LYS A O 1
ATOM 876 N N . ALA A 1 119 ? -16.586 5.737 23.573 1.00 97.75 119 ALA A N 1
ATOM 877 C CA . ALA A 1 119 ? -17.862 5.038 23.699 1.00 97.75 119 ALA A CA 1
ATOM 878 C C . ALA A 1 119 ? -17.782 3.744 24.539 1.00 97.75 119 ALA A C 1
ATOM 880 O O . ALA A 1 119 ? -18.788 3.059 24.687 1.00 97.75 119 ALA A O 1
ATOM 881 N N . GLY A 1 120 ? -16.605 3.372 25.059 1.00 97.69 120 GLY A N 1
ATOM 882 C CA . GLY A 1 120 ? -16.420 2.136 25.829 1.00 97.69 120 GLY A CA 1
ATOM 883 C C . GLY A 1 120 ? -16.428 0.853 24.987 1.00 97.69 120 GLY A C 1
ATOM 884 O O . GLY A 1 120 ? -16.496 -0.247 25.528 1.00 97.69 120 GLY A O 1
ATOM 885 N N . HIS A 1 121 ? -16.333 0.951 23.659 1.00 98.06 121 HIS A N 1
ATOM 886 C CA . HIS A 1 121 ? -16.307 -0.204 22.762 1.00 98.06 121 HIS A CA 1
ATOM 887 C C . HIS A 1 121 ? -14.881 -0.747 22.578 1.00 98.06 121 HIS A C 1
ATOM 889 O O . HIS A 1 121 ? -14.303 -0.626 21.496 1.00 98.06 121 HIS A O 1
ATOM 895 N N . GLY A 1 122 ? -14.321 -1.360 23.629 1.00 97.00 122 GLY A N 1
ATOM 896 C CA . GLY A 1 122 ? -12.944 -1.884 23.648 1.00 97.00 122 GLY A CA 1
ATOM 897 C C . GLY A 1 122 ? -12.630 -2.831 22.485 1.00 97.00 122 GLY A C 1
ATOM 898 O O . GLY A 1 122 ? -11.753 -2.537 21.684 1.00 97.00 122 GLY A O 1
ATOM 899 N N . VAL A 1 123 ? -13.445 -3.874 22.291 1.00 97.56 123 VAL A N 1
ATOM 900 C CA . VAL A 1 123 ? -13.258 -4.865 21.207 1.00 97.56 123 VAL A CA 1
ATOM 901 C C . VAL A 1 123 ? -13.235 -4.215 19.816 1.00 97.56 123 VAL A C 1
ATOM 903 O O . VAL A 1 123 ? -12.471 -4.613 18.939 1.00 97.56 123 VAL A O 1
ATOM 906 N N . ILE A 1 124 ? -14.061 -3.185 19.600 1.00 97.25 124 ILE A N 1
ATOM 907 C CA . ILE A 1 124 ? -14.077 -2.448 18.330 1.00 97.25 124 ILE A CA 1
ATOM 908 C C . ILE A 1 124 ? -12.809 -1.604 18.197 1.00 97.25 124 ILE A C 1
ATOM 910 O O . ILE A 1 124 ? -12.241 -1.531 17.109 1.00 97.25 124 ILE A O 1
ATOM 914 N N . ALA A 1 125 ? -12.369 -0.953 19.275 1.00 98.06 125 ALA A N 1
ATOM 915 C CA . ALA A 1 125 ? -11.133 -0.183 19.272 1.00 98.06 125 ALA A CA 1
ATOM 916 C C . ALA A 1 125 ? -9.917 -1.070 18.967 1.00 98.06 125 ALA A C 1
ATOM 918 O O . ALA A 1 125 ? -9.088 -0.661 18.158 1.00 98.06 125 ALA A O 1
ATOM 919 N N . ASP A 1 126 ? -9.857 -2.276 19.531 1.00 98.25 126 ASP A N 1
ATOM 920 C CA . ASP A 1 126 ? -8.777 -3.241 19.302 1.00 98.25 126 ASP A CA 1
ATOM 921 C C . ASP A 1 126 ? -8.755 -3.715 17.847 1.00 98.25 126 ASP A C 1
ATOM 923 O O . ASP A 1 126 ? -7.753 -3.543 17.158 1.00 98.25 126 ASP A O 1
ATOM 927 N N . PHE A 1 127 ? -9.901 -4.145 17.309 1.00 97.94 127 PHE A N 1
ATOM 928 C CA . PHE A 1 127 ? -10.008 -4.502 15.890 1.00 97.94 127 PHE A CA 1
ATOM 929 C C . PHE A 1 127 ? -9.607 -3.350 14.948 1.00 97.94 127 PHE A C 1
ATOM 931 O O . PHE A 1 127 ? -9.047 -3.555 13.867 1.00 97.94 127 PHE A O 1
ATOM 938 N N . LEU A 1 128 ? -9.932 -2.105 15.314 1.00 97.75 128 LEU A N 1
ATOM 939 C CA . LEU A 1 128 ? -9.533 -0.942 14.527 1.00 97.75 128 LEU A CA 1
ATOM 940 C C . LEU A 1 128 ? -8.040 -0.613 14.676 1.00 97.75 128 LEU A C 1
ATOM 942 O O . LEU A 1 128 ? -7.481 -0.109 13.700 1.00 97.75 128 LEU A O 1
ATOM 946 N N . ASN A 1 129 ? -7.416 -0.896 15.828 1.00 97.94 129 ASN A N 1
ATOM 947 C CA . ASN A 1 129 ? -5.969 -0.767 16.036 1.00 97.94 129 ASN A CA 1
ATOM 948 C C . ASN A 1 129 ? -5.197 -1.743 15.146 1.00 97.94 129 ASN A C 1
ATOM 950 O O . ASN A 1 129 ? -4.325 -1.290 14.414 1.00 97.94 129 ASN A O 1
ATOM 954 N N . ASP A 1 130 ? -5.576 -3.023 15.093 1.00 98.00 130 ASP A N 1
ATOM 955 C CA . ASP A 1 130 ? -4.909 -4.002 14.213 1.00 98.00 130 ASP A CA 1
ATOM 956 C C . ASP A 1 130 ? -4.915 -3.517 12.756 1.00 98.00 130 ASP A C 1
ATOM 958 O O . ASP A 1 130 ? -3.912 -3.493 12.043 1.00 98.00 130 ASP A O 1
ATOM 962 N N . ARG A 1 131 ? -6.067 -2.996 12.323 1.00 97.19 131 ARG A N 1
ATOM 963 C CA . ARG A 1 131 ? -6.227 -2.428 10.984 1.00 97.19 131 ARG A CA 1
ATOM 964 C C . ARG A 1 131 ? -5.427 -1.137 10.772 1.00 97.19 131 ARG A C 1
ATOM 966 O O . ARG A 1 131 ? -5.162 -0.767 9.622 1.00 97.19 131 ARG A O 1
ATOM 973 N N . LEU A 1 132 ? -5.135 -0.388 11.832 1.00 97.69 132 LEU A N 1
ATOM 974 C CA . LEU A 1 132 ? -4.276 0.793 11.784 1.00 97.69 132 LEU A CA 1
ATOM 975 C C . LEU A 1 132 ? -2.821 0.374 11.588 1.00 97.69 132 LEU A C 1
ATOM 977 O O . LEU A 1 132 ? -2.145 0.954 10.735 1.00 97.69 132 LEU A O 1
ATOM 981 N N . ASP A 1 133 ? -2.388 -0.664 12.290 1.00 97.88 133 ASP A N 1
ATOM 982 C CA . ASP A 1 133 ? -1.042 -1.214 12.174 1.00 97.88 133 ASP A CA 1
ATOM 983 C C . ASP A 1 133 ? -0.800 -1.806 10.781 1.00 97.88 133 ASP A C 1
ATOM 985 O O . ASP A 1 133 ? 0.159 -1.406 10.116 1.00 97.88 133 ASP A O 1
ATOM 989 N N . ASP A 1 134 ? -1.749 -2.581 10.242 1.00 97.06 134 ASP A N 1
ATOM 990 C CA . ASP A 1 134 ? -1.714 -3.072 8.854 1.00 97.06 134 ASP A CA 1
ATOM 991 C C . ASP A 1 134 ? -1.497 -1.942 7.834 1.00 97.06 134 ASP A C 1
ATOM 993 O O . ASP A 1 134 ? -0.786 -2.080 6.832 1.00 97.06 134 ASP A O 1
ATOM 997 N N . ARG A 1 135 ? -2.152 -0.794 8.055 1.00 96.75 135 ARG A N 1
ATOM 998 C CA . ARG A 1 135 ? -2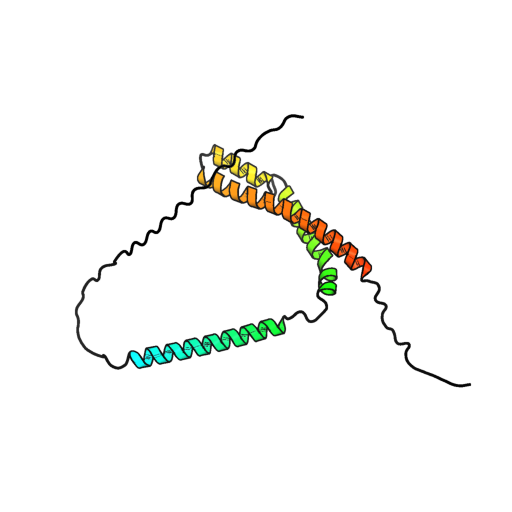.059 0.369 7.160 1.00 96.75 135 ARG A CA 1
ATOM 999 C C . ARG A 1 135 ? -0.727 1.086 7.290 1.00 96.75 135 ARG A C 1
ATOM 1001 O O . ARG A 1 135 ? -0.208 1.554 6.274 1.00 96.75 135 ARG A O 1
ATOM 1008 N N . ARG A 1 136 ? -0.185 1.184 8.503 1.00 96.88 136 ARG A N 1
ATOM 1009 C CA . ARG A 1 136 ? 1.141 1.757 8.755 1.00 96.88 136 ARG A CA 1
ATOM 1010 C C . ARG A 1 136 ? 2.221 0.886 8.122 1.00 96.88 136 ARG A C 1
ATOM 1012 O O . ARG A 1 136 ? 3.051 1.406 7.378 1.00 96.88 136 ARG A O 1
ATOM 1019 N N . GLU A 1 137 ? 2.139 -0.430 8.289 1.00 97.12 137 GLU A N 1
ATOM 1020 C CA . GLU A 1 137 ? 3.046 -1.377 7.638 1.00 97.12 137 GLU A CA 1
ATOM 1021 C C . GLU A 1 137 ? 2.911 -1.326 6.108 1.00 97.12 137 GLU A C 1
ATOM 1023 O O . GLU A 1 137 ? 3.903 -1.295 5.377 1.00 97.12 137 GLU A O 1
ATOM 1028 N N . LEU A 1 138 ? 1.680 -1.249 5.585 1.00 96.62 138 LEU A N 1
ATOM 1029 C CA . LEU A 1 138 ? 1.452 -1.058 4.153 1.00 96.62 138 LEU A CA 1
ATOM 1030 C C . LEU A 1 138 ? 2.123 0.223 3.638 1.00 96.62 138 LEU A C 1
ATOM 1032 O O . LEU A 1 138 ? 2.706 0.195 2.556 1.00 96.62 138 LEU A O 1
ATOM 1036 N N . LYS A 1 139 ? 2.071 1.327 4.392 1.00 95.62 139 LYS A N 1
ATOM 1037 C CA . LYS A 1 139 ? 2.725 2.585 4.007 1.00 95.62 139 LYS A CA 1
ATOM 1038 C C . LYS A 1 139 ? 4.240 2.416 3.876 1.00 95.62 139 LYS A C 1
ATOM 1040 O O . LYS A 1 139 ? 4.803 2.908 2.901 1.00 95.62 139 LYS A O 1
ATOM 1045 N N . VAL A 1 140 ? 4.877 1.695 4.800 1.00 96.56 140 VAL A N 1
ATOM 1046 C CA . VAL A 1 140 ? 6.317 1.384 4.730 1.00 96.56 140 VAL A CA 1
ATOM 1047 C C . VAL A 1 140 ? 6.621 0.549 3.485 1.00 96.56 140 VAL A C 1
ATOM 1049 O O . VAL A 1 140 ? 7.372 0.992 2.622 1.00 96.56 140 VAL A O 1
ATOM 1052 N N . ARG A 1 141 ? 5.924 -0.579 3.297 1.00 96.44 141 ARG A N 1
ATOM 1053 C CA . ARG A 1 141 ? 6.131 -1.457 2.130 1.00 96.44 141 ARG A CA 1
ATOM 1054 C C . ARG A 1 141 ? 5.891 -0.755 0.792 1.00 96.44 141 ARG A C 1
ATOM 1056 O O . ARG A 1 141 ? 6.492 -1.116 -0.216 1.00 96.44 141 ARG A O 1
ATOM 1063 N N . LEU A 1 142 ? 4.978 0.216 0.737 1.00 96.56 142 LEU A N 1
ATOM 1064 C CA . LEU A 1 142 ? 4.742 1.004 -0.475 1.00 96.56 142 LEU A CA 1
ATOM 1065 C C . LEU A 1 142 ? 5.923 1.918 -0.809 1.00 96.56 142 LEU A C 1
ATOM 1067 O O . LEU A 1 142 ? 6.227 2.042 -1.992 1.00 96.56 142 LEU A O 1
ATOM 1071 N N . LYS A 1 143 ? 6.596 2.504 0.191 1.00 94.94 143 LYS A N 1
ATOM 1072 C CA . LYS A 1 143 ? 7.819 3.297 -0.023 1.00 94.94 143 LYS A CA 1
ATOM 1073 C C . LYS A 1 143 ? 8.949 2.433 -0.578 1.00 94.94 143 LYS A C 1
ATOM 1075 O O . LYS A 1 143 ? 9.513 2.775 -1.612 1.00 94.94 143 LYS A O 1
ATOM 1080 N N . ASP A 1 144 ? 9.183 1.261 0.008 1.00 95.31 144 ASP A N 1
ATOM 1081 C CA . ASP A 1 144 ? 10.218 0.335 -0.478 1.00 95.31 144 ASP A CA 1
ATOM 1082 C C . ASP A 1 144 ? 9.965 -0.078 -1.937 1.00 95.31 144 ASP A C 1
ATOM 1084 O O . ASP A 1 144 ? 10.871 -0.158 -2.769 1.00 95.31 144 ASP A O 1
ATOM 1088 N N . ARG A 1 145 ? 8.692 -0.310 -2.283 1.00 95.38 145 ARG A N 1
ATOM 1089 C CA . ARG A 1 145 ? 8.291 -0.639 -3.656 1.00 95.38 145 ARG A CA 1
ATOM 1090 C C . ARG A 1 145 ? 8.469 0.532 -4.614 1.00 95.38 145 ARG A C 1
ATOM 1092 O O . ARG A 1 145 ? 8.832 0.300 -5.764 1.00 95.38 145 ARG A O 1
ATOM 1099 N N . GLU A 1 146 ? 8.205 1.754 -4.173 1.00 95.06 146 GLU A N 1
ATOM 1100 C CA . GLU A 1 146 ? 8.434 2.967 -4.958 1.00 95.06 146 GLU A CA 1
ATOM 1101 C C . GLU A 1 146 ? 9.926 3.127 -5.292 1.00 95.06 146 GLU A C 1
ATOM 1103 O O . GLU A 1 146 ? 10.291 3.334 -6.451 1.00 95.06 146 GLU A O 1
ATOM 1108 N N . GLU A 1 147 ? 10.804 2.939 -4.305 1.00 94.00 147 GLU A N 1
ATOM 1109 C CA . GLU A 1 147 ? 12.257 2.949 -4.501 1.00 94.00 147 GLU A CA 1
ATOM 1110 C C . GLU A 1 147 ? 12.722 1.833 -5.441 1.00 94.00 147 GLU A C 1
ATOM 1112 O O . GLU A 1 147 ? 13.515 2.068 -6.358 1.00 94.00 147 GLU A O 1
ATOM 1117 N N . GLY A 1 148 ? 12.180 0.623 -5.277 1.00 93.44 148 GLY A N 1
ATOM 1118 C CA . GLY A 1 148 ? 12.418 -0.486 -6.199 1.00 93.44 148 GLY A CA 1
ATOM 1119 C C . GLY A 1 148 ? 12.006 -0.148 -7.635 1.00 93.44 148 GLY A C 1
ATOM 1120 O O . GLY A 1 148 ? 12.761 -0.402 -8.574 1.00 93.44 148 GLY A O 1
ATOM 1121 N N . LEU A 1 149 ? 10.850 0.495 -7.828 1.00 94.12 149 LEU A N 1
ATOM 1122 C CA . LEU A 1 149 ? 10.395 0.929 -9.152 1.00 94.12 149 LEU A CA 1
ATOM 1123 C C . LEU A 1 149 ? 11.243 2.055 -9.741 1.00 94.12 149 LEU A C 1
ATOM 1125 O O . LEU A 1 149 ? 11.377 2.116 -10.962 1.00 94.12 149 LEU A O 1
ATOM 1129 N N . LYS A 1 150 ? 11.829 2.941 -8.927 1.00 93.38 150 LYS A N 1
ATOM 1130 C CA . LYS A 1 150 ? 12.805 3.938 -9.408 1.00 93.38 150 LYS A CA 1
ATOM 1131 C C . LYS A 1 150 ? 14.024 3.245 -10.019 1.00 93.38 150 LYS A C 1
ATOM 1133 O O . LYS A 1 150 ? 14.406 3.583 -11.135 1.00 93.38 150 LYS A O 1
ATOM 1138 N N . LYS A 1 151 ? 14.552 2.208 -9.358 1.00 92.50 151 LYS A N 1
ATOM 1139 C CA . LYS A 1 151 ? 15.659 1.389 -9.888 1.00 92.50 151 LYS A CA 1
ATOM 1140 C C . LYS A 1 151 ? 15.266 0.648 -11.166 1.00 92.50 151 LYS A C 1
ATOM 1142 O O . LYS A 1 151 ? 16.013 0.677 -12.136 1.00 92.50 151 LYS A O 1
ATOM 1147 N N . VAL A 1 152 ? 14.074 0.046 -11.201 1.00 91.19 152 VAL A N 1
ATOM 1148 C CA . VAL A 1 152 ? 13.554 -0.619 -12.409 1.00 91.19 152 VAL A CA 1
ATOM 1149 C C . VAL A 1 152 ? 13.404 0.367 -13.563 1.00 91.19 152 VAL A C 1
ATOM 1151 O O . VAL A 1 152 ? 13.779 0.038 -14.677 1.00 91.19 152 VAL A O 1
ATOM 1154 N N . ARG A 1 153 ? 12.890 1.579 -13.321 1.00 89.81 153 ARG A N 1
ATOM 1155 C CA . ARG A 1 153 ? 12.780 2.616 -14.358 1.00 89.81 153 ARG A CA 1
ATOM 1156 C C . ARG A 1 153 ? 14.141 3.042 -14.889 1.00 89.81 153 ARG A C 1
ATOM 1158 O O . ARG A 1 153 ? 14.297 3.125 -16.100 1.00 89.81 153 ARG A O 1
ATOM 1165 N N . ALA A 1 154 ? 15.101 3.279 -13.996 1.00 91.25 154 ALA A N 1
ATOM 1166 C CA . ALA A 1 154 ? 16.465 3.618 -14.382 1.00 91.25 154 ALA A CA 1
ATOM 1167 C C . ALA A 1 154 ? 17.088 2.507 -15.235 1.00 91.25 154 ALA A C 1
ATOM 1169 O O . ALA A 1 154 ? 17.664 2.792 -16.275 1.00 91.25 154 ALA A O 1
ATOM 1170 N N . TRP A 1 155 ? 16.897 1.244 -14.846 1.00 91.88 155 TRP A N 1
ATOM 1171 C CA . TRP A 1 155 ? 17.341 0.101 -15.639 1.00 91.88 155 TRP A CA 1
ATOM 1172 C C . TRP A 1 155 ? 16.621 0.019 -16.988 1.00 91.88 155 TRP A C 1
ATOM 1174 O O . TRP A 1 155 ? 17.265 -0.111 -18.014 1.00 91.88 155 TRP A O 1
ATOM 1184 N N . CYS A 1 156 ? 15.296 0.160 -17.024 1.00 90.00 156 CYS A N 1
ATOM 1185 C CA . CYS A 1 156 ? 14.533 0.133 -18.272 1.00 90.00 156 CYS A CA 1
ATOM 1186 C C . CYS A 1 156 ? 14.980 1.216 -19.260 1.00 90.00 156 CYS A C 1
ATOM 1188 O O . CYS A 1 156 ? 15.013 0.946 -20.453 1.00 90.00 156 CYS A O 1
ATOM 1190 N N . ALA A 1 157 ? 15.366 2.399 -18.773 1.00 86.56 157 ALA A N 1
ATOM 1191 C CA . ALA A 1 157 ? 15.888 3.473 -19.614 1.00 86.56 157 ALA A CA 1
ATOM 1192 C C . ALA A 1 157 ? 17.233 3.123 -20.277 1.00 86.56 157 ALA A C 1
ATOM 1194 O O . ALA A 1 157 ? 17.538 3.670 -21.329 1.00 86.56 157 ALA A O 1
ATOM 1195 N N . THR A 1 158 ? 18.024 2.207 -19.704 1.00 85.81 158 THR A N 1
ATOM 1196 C CA . THR A 1 158 ? 19.269 1.722 -20.329 1.00 85.81 158 THR A CA 1
ATOM 1197 C C . THR A 1 158 ? 19.049 0.545 -21.276 1.00 85.81 158 THR A C 1
ATOM 1199 O O . THR A 1 158 ? 19.973 0.144 -21.975 1.00 85.81 158 THR A O 1
ATOM 1202 N N . GLN A 1 159 ? 17.846 -0.036 -21.298 1.00 78.81 159 GLN A N 1
ATOM 1203 C CA . GLN A 1 159 ? 17.500 -1.147 -22.189 1.00 78.81 159 GLN A CA 1
ATOM 1204 C C . GLN A 1 159 ? 16.879 -0.689 -23.517 1.00 78.81 159 GLN A C 1
ATOM 1206 O O . GLN A 1 159 ? 16.616 -1.530 -24.374 1.00 78.81 159 GLN A O 1
ATOM 1211 N N . ASP A 1 160 ? 16.656 0.616 -23.709 1.00 60.84 160 ASP A N 1
ATOM 1212 C CA . ASP A 1 160 ? 16.131 1.178 -24.963 1.00 60.84 160 ASP A CA 1
ATOM 1213 C C . ASP A 1 160 ? 17.189 1.272 -26.097 1.00 60.84 160 ASP A C 1
ATOM 1215 O O . ASP A 1 160 ? 16.877 1.758 -27.181 1.00 60.84 160 ASP A O 1
ATOM 1219 N N . ASP A 1 161 ? 18.391 0.701 -25.925 1.00 50.28 161 ASP A N 1
ATOM 1220 C CA . ASP A 1 161 ? 19.453 0.629 -26.949 1.00 50.28 161 ASP A CA 1
ATOM 1221 C C . ASP A 1 161 ? 19.576 -0.749 -27.629 1.00 50.28 161 ASP A C 1
ATOM 1223 O O . ASP A 1 161 ? 20.656 -1.312 -27.807 1.00 50.28 161 ASP A O 1
ATOM 1227 N N . GLY A 1 162 ? 18.447 -1.284 -28.085 1.00 44.72 162 GLY A N 1
ATOM 1228 C CA . GLY A 1 162 ? 18.415 -2.243 -29.183 1.00 44.72 162 GLY A CA 1
ATOM 1229 C C . GLY A 1 162 ? 17.920 -1.533 -30.430 1.00 44.72 162 GLY A C 1
ATOM 1230 O O . GLY A 1 162 ? 16.711 -1.491 -30.667 1.00 44.72 162 GLY A O 1
ATOM 1231 N N . LYS A 1 163 ? 18.845 -0.977 -31.225 1.00 47.06 163 LYS A N 1
ATOM 1232 C CA . LYS A 1 163 ? 18.599 -0.634 -32.630 1.00 47.06 163 LYS A CA 1
ATOM 1233 C C . LYS A 1 163 ? 17.675 -1.688 -33.234 1.00 47.06 163 LYS A C 1
ATOM 1235 O O . LYS A 1 163 ? 17.915 -2.885 -33.094 1.00 47.06 163 LYS A O 1
ATOM 1240 N N . SER A 1 164 ? 16.663 -1.241 -33.965 1.00 42.28 164 SER A N 1
ATOM 1241 C CA . SER A 1 164 ? 16.141 -2.048 -35.056 1.00 42.28 164 SER A CA 1
ATOM 1242 C C . SER A 1 164 ? 17.337 -2.598 -35.840 1.00 42.28 164 SER A C 1
ATOM 1244 O O . SER A 1 164 ? 18.058 -1.810 -36.460 1.00 42.28 164 SER A O 1
ATOM 1246 N N . GLU A 1 165 ? 17.554 -3.911 -35.810 1.00 45.84 165 GLU A N 1
ATOM 1247 C CA . GLU A 1 165 ? 18.252 -4.625 -36.874 1.00 45.84 165 GLU A CA 1
ATOM 1248 C C . GLU A 1 165 ? 17.445 -4.380 -38.156 1.00 45.84 165 GLU A C 1
ATOM 1250 O O . GLU A 1 165 ? 16.563 -5.139 -38.543 1.00 45.84 165 GLU A O 1
ATOM 1255 N N . LYS A 1 166 ? 17.672 -3.221 -38.776 1.00 39.41 166 LYS A N 1
ATOM 1256 C CA . LYS A 1 166 ? 17.417 -3.028 -40.192 1.00 39.41 166 LYS A CA 1
ATOM 1257 C C . LYS A 1 166 ? 18.602 -3.672 -40.894 1.00 39.41 166 LYS A C 1
ATOM 1259 O O . LYS A 1 166 ? 19.699 -3.132 -40.836 1.00 39.41 166 LYS A O 1
ATOM 1264 N N . ASN A 1 167 ? 18.348 -4.832 -41.488 1.00 46.78 167 ASN A N 1
ATOM 1265 C CA . ASN A 1 167 ? 18.962 -5.347 -42.709 1.00 46.78 167 ASN A CA 1
ATOM 1266 C C . ASN A 1 167 ? 20.202 -4.566 -43.192 1.00 46.78 167 ASN A C 1
ATOM 1268 O O . ASN A 1 167 ? 20.066 -3.566 -43.892 1.00 46.78 167 ASN A O 1
ATOM 1272 N N . SER A 1 168 ? 21.401 -5.055 -42.878 1.00 40.12 168 SER A N 1
ATOM 1273 C CA . SER A 1 168 ? 22.599 -4.794 -43.692 1.00 40.12 168 SER A CA 1
ATOM 1274 C C . SER A 1 168 ? 23.526 -6.014 -43.678 1.00 40.12 168 SER A C 1
ATOM 1276 O O . SER A 1 168 ? 24.710 -5.940 -43.363 1.00 40.12 168 SER A O 1
ATOM 1278 N N . SER A 1 169 ? 22.957 -7.177 -43.976 1.00 46.41 169 SER A N 1
ATOM 1279 C CA . SER A 1 169 ? 23.716 -8.356 -44.378 1.00 46.41 169 SER A CA 1
ATOM 1280 C C . SER A 1 169 ? 23.108 -8.853 -45.687 1.00 46.41 169 SER A C 1
ATOM 1282 O O . SER A 1 169 ? 22.129 -9.596 -45.667 1.00 46.41 169 SER A O 1
ATOM 1284 N N . GLY A 1 170 ? 23.637 -8.377 -46.814 1.00 41.00 170 GLY A N 1
ATOM 1285 C CA . GLY A 1 170 ? 23.260 -8.841 -48.150 1.00 41.00 170 GLY A CA 1
ATOM 1286 C C . GLY A 1 170 ? 23.611 -7.843 -49.256 1.00 41.00 170 GLY A C 1
ATOM 1287 O O . GLY A 1 170 ? 23.163 -6.705 -49.187 1.00 41.00 170 GLY A O 1
ATOM 1288 N N . GLU A 1 171 ? 24.354 -8.344 -50.252 1.00 40.00 171 GLU A N 1
ATOM 1289 C CA . GLU A 1 171 ? 24.751 -7.761 -51.555 1.00 40.00 171 GLU A CA 1
ATOM 1290 C C . GLU A 1 171 ? 25.869 -6.698 -51.557 1.00 40.00 171 GLU A C 1
ATOM 1292 O O . GLU A 1 171 ? 25.795 -5.724 -50.819 1.00 40.00 171 GLU A O 1
ATOM 1297 N N . SER A 1 172 ? 26.904 -6.695 -52.407 1.00 40.09 172 SER A N 1
ATOM 1298 C CA . SER A 1 172 ? 27.578 -7.600 -53.376 1.00 40.09 172 SER A CA 1
ATOM 1299 C C . SER A 1 172 ? 28.625 -6.695 -54.069 1.00 40.09 172 SER A C 1
ATOM 1301 O O . SER A 1 172 ? 28.333 -5.527 -54.300 1.00 40.09 172 SER A O 1
ATOM 1303 N N . SER A 1 173 ? 29.897 -7.078 -54.185 1.00 44.50 173 SER A N 1
ATOM 1304 C CA . SER A 1 173 ? 30.531 -7.568 -55.431 1.00 44.50 173 SER A CA 1
ATOM 1305 C C . SER A 1 173 ? 30.454 -6.631 -56.656 1.00 44.50 173 SER A C 1
ATOM 1307 O O . SER A 1 173 ? 29.364 -6.289 -57.097 1.00 44.50 173 SER A O 1
ATOM 1309 N N . ASP A 1 174 ? 31.633 -6.366 -57.240 1.00 39.44 174 ASP A N 1
ATOM 1310 C CA . ASP A 1 174 ? 31.912 -6.048 -58.658 1.00 39.44 174 ASP A CA 1
ATOM 1311 C C . ASP A 1 174 ? 31.547 -4.671 -59.250 1.00 39.44 174 ASP A C 1
ATOM 1313 O O . ASP A 1 174 ? 30.432 -4.450 -59.723 1.00 39.44 174 ASP A O 1
ATOM 1317 N N . SER A 1 175 ? 32.557 -3.804 -59.418 1.00 39.38 175 SER A N 1
ATOM 1318 C CA . SER A 1 175 ? 33.217 -3.484 -60.716 1.00 39.38 175 SER A CA 1
ATOM 1319 C C . SER A 1 175 ? 34.123 -2.258 -60.599 1.00 39.38 175 SER A C 1
ATOM 1321 O O . SER A 1 175 ? 33.645 -1.217 -60.095 1.00 39.38 175 SER A O 1
#

Secondary structure (DSSP, 8-state):
----PPPPPP--------------PPPP--------SSHHHHHHHHHHHHHHHHHHHHHHHHHHHHHTS--S-HHHHHHHHHHHHHHHHHHHHHHHTSTTTSTT-HHHHHHHHHHHHHTT-HHHHHHHHHHHHHHHHHHHHHHHHHHHHHHHHHHHHHS----------------

Foldseek 3Di:
DDDDDDDDDDDDDDDDDDDDDDDDDDDDDDDDDDDDDPPVVVVVVVVVVVVVVVVVVVVVVVVVCVVPPDPDDVLVVCLVCLVVVLVVLVVLLCQLVVACVRDNHLNVLVVVLVVCVVVVVVVVSVVSVVVSVVSVVVNVVSVVVNVVSVVSNVVSVVVPPDPPPDDDDDDDDDD

Organism: NCBI:txid2710756

Radius of gyration: 32.58 Å; chains: 1; bounding box: 72×70×91 Å